Protein AF-X0SGD3-F1 (afdb_monomer)

Nearest PDB structures (foldseek):
  6c72-assembly1_C  TM=3.468E-01  e=4.089E-02  Acinetobacter phage Fri1
  8yk5-assembly1_B  TM=3.050E-01  e=6.529E-01  Streptomyces sanglieri
  8dhe-assembly1_C  TM=4.604E-01  e=3.518E+00  Tannerella forsythia
  2cnz-assembly1_A  TM=2.374E-01  e=2.681E+00  Salmonella enterica subsp. enterica serovar Typhimurium
  2j5u-assembly1_A  TM=1.972E-01  e=1.833E+00  Listeria monocytogenes

Secondary structure (DSSP, 8-state):
--------GGGEEEESEEEEE-TTSS-EEEEE-TT-EEEEEE-STT-GGGS-GGG-SEEEEEEEB-SSS-EEEEEEEEETT--SSS-SEEEEEEE-BT-EEEEEEEGGGGG-S-SBPPPPTT---EEEESS---GGGEEEEEEEEPPP---

Mean predicted aligned error: 4.52 Å

Sequence (151 aa):
MGEKQVFPLSALSFDGCEPMWSSDQESVTLTCGPAGGRAILEGPAGAIGGRVWSSSDYLVLDVLNHQEWSMRLILAFWLESNKGKTPDMTVTIGTLPKVKTRLALPLQALDSQHVFLPRTPGRLKTGIRANKIDLTRISRFGIEILPCFAR

Solvent-accessible surface area (backbone atoms only — not comparable to full-atom values): 8666 Å² total; per-residue (Å²): 133,85,81,87,84,80,67,64,69,86,61,50,46,66,48,58,36,51,79,45,70,43,98,83,60,84,48,72,47,76,52,54,52,61,78,13,26,29,41,34,29,49,39,54,55,17,23,41,56,82,41,66,49,75,82,50,64,62,50,73,48,82,44,68,38,86,47,94,54,72,45,62,44,30,43,32,34,25,41,66,88,58,87,69,90,74,57,61,30,40,37,39,34,51,44,52,42,75,40,80,40,79,47,75,44,56,51,73,58,42,55,46,86,46,55,56,57,85,78,50,95,96,50,58,70,35,36,46,49,64,66,59,59,59,56,60,39,29,15,34,41,31,48,34,42,62,58,48,90,77,124

Foldseek 3Di:
DADDDDAQLVQKDWFQWDWDADPVNPDIDTDGDLQWIKIKFFAAQCQTSNRRPVSDFKDKDWDAAQDQAKFKKKKFWDFPPDPDPHGQKIKIFIDGHGDTAMDIDGPVCLQVPDQWDDDDVRGGTIGIDHHRDDSRGTGMIMTIGHNDPPD

Structure (mmCIF, N/CA/C/O backbone):
data_AF-X0SGD3-F1
#
_entry.id   AF-X0SGD3-F1
#
loop_
_atom_site.group_PDB
_atom_site.id
_atom_site.type_symbol
_atom_site.label_atom_id
_atom_site.label_alt_id
_atom_site.label_comp_id
_atom_site.label_asym_id
_atom_site.label_entity_id
_atom_site.label_seq_id
_atom_site.pdbx_PDB_ins_code
_atom_site.Cartn_x
_atom_site.Cartn_y
_atom_site.Cartn_z
_atom_site.occupancy
_atom_site.B_iso_or_equiv
_atom_site.auth_seq_id
_atom_site.auth_comp_id
_atom_site.auth_asym_id
_atom_site.auth_atom_id
_atom_site.pdbx_PDB_model_num
ATOM 1 N N . MET A 1 1 ? -11.909 -21.925 5.637 1.00 44.84 1 MET A N 1
ATOM 2 C CA . MET A 1 1 ? -11.408 -21.338 4.378 1.00 44.84 1 MET A CA 1
ATOM 3 C C . MET A 1 1 ? -11.961 -19.924 4.339 1.00 44.84 1 MET A C 1
ATOM 5 O O . MET A 1 1 ? -13.173 -19.794 4.273 1.00 44.84 1 MET A O 1
ATOM 9 N N . GLY A 1 2 ? -11.131 -18.905 4.583 1.00 59.88 2 GLY A N 1
ATOM 10 C CA . GLY A 1 2 ? -11.604 -17.519 4.692 1.00 59.88 2 GLY A CA 1
ATOM 11 C C . GLY A 1 2 ? -12.147 -17.004 3.359 1.00 59.88 2 GLY A C 1
ATOM 12 O O . GLY A 1 2 ? -11.645 -17.380 2.299 1.00 59.88 2 GLY A O 1
ATOM 13 N N . GLU A 1 3 ? -13.186 -16.176 3.409 1.00 76.25 3 GLU A N 1
ATOM 14 C CA . GLU A 1 3 ? -13.787 -15.571 2.223 1.00 76.25 3 GLU A CA 1
ATOM 15 C C . GLU A 1 3 ? -12.860 -14.487 1.650 1.00 76.25 3 GLU A C 1
ATOM 17 O O . GLU A 1 3 ? -12.376 -13.609 2.367 1.00 76.25 3 GLU A O 1
ATOM 22 N N . LYS A 1 4 ? -12.579 -14.553 0.342 1.00 85.00 4 LYS A N 1
ATOM 23 C CA . LYS A 1 4 ? -11.736 -13.564 -0.340 1.00 85.00 4 LYS A CA 1
ATOM 24 C C . LYS A 1 4 ? -12.529 -12.272 -0.530 1.00 85.00 4 LYS A C 1
ATOM 26 O O . LYS A 1 4 ? -13.384 -12.191 -1.406 1.00 85.00 4 LYS A O 1
ATOM 31 N N . GLN A 1 5 ? -12.176 -11.238 0.224 1.00 86.62 5 GLN A N 1
ATOM 32 C CA . GLN A 1 5 ? -12.703 -9.892 0.020 1.00 86.62 5 GLN A CA 1
ATOM 33 C C . GLN A 1 5 ? -11.843 -9.148 -1.010 1.00 86.62 5 GLN A C 1
ATOM 35 O O . GLN A 1 5 ? -10.637 -8.990 -0.826 1.00 86.62 5 GLN A O 1
ATOM 40 N N . VAL A 1 6 ? -12.455 -8.708 -2.113 1.00 87.44 6 VAL A N 1
ATOM 41 C CA . VAL A 1 6 ? -11.790 -7.907 -3.154 1.00 87.44 6 VAL A CA 1
ATOM 42 C C . VAL A 1 6 ? -12.303 -6.474 -3.091 1.00 87.44 6 VAL A C 1
ATOM 44 O O . VAL A 1 6 ? -13.516 -6.241 -3.012 1.00 87.44 6 VAL A O 1
ATOM 47 N N . PHE A 1 7 ? -11.369 -5.527 -3.112 1.00 84.94 7 PHE A N 1
ATOM 48 C CA . PHE A 1 7 ? -11.654 -4.102 -3.222 1.00 84.94 7 PHE A CA 1
ATOM 49 C C . PHE A 1 7 ? -11.655 -3.712 -4.701 1.00 84.94 7 PHE A C 1
ATOM 51 O O . PHE A 1 7 ? -10.749 -4.133 -5.426 1.00 84.94 7 PHE A O 1
ATOM 58 N N . PRO A 1 8 ? -12.632 -2.922 -5.166 1.00 83.50 8 PRO A N 1
ATOM 59 C CA . PRO A 1 8 ? -12.592 -2.402 -6.521 1.00 83.50 8 PRO A CA 1
ATOM 60 C C . PRO A 1 8 ? -11.433 -1.411 -6.632 1.00 83.50 8 PRO A C 1
ATOM 62 O O . PRO A 1 8 ? -11.329 -0.482 -5.831 1.00 83.50 8 PRO A O 1
ATOM 65 N N . LEU A 1 9 ? -10.566 -1.585 -7.631 1.00 86.50 9 LEU A N 1
ATOM 66 C CA . LEU A 1 9 ? -9.458 -0.653 -7.842 1.00 86.50 9 LEU A CA 1
ATOM 67 C C . LEU A 1 9 ? -9.965 0.772 -8.106 1.00 86.50 9 LEU A C 1
ATOM 69 O O . LEU A 1 9 ? -9.316 1.725 -7.691 1.00 86.50 9 LEU A O 1
ATOM 73 N N . SER A 1 10 ? -11.152 0.930 -8.700 1.00 86.75 10 SER A N 1
ATOM 74 C CA . SER A 1 10 ? -11.796 2.231 -8.927 1.00 86.75 10 SER A CA 1
ATOM 75 C C . SER A 1 10 ? -12.083 3.037 -7.652 1.00 86.75 10 SER A C 1
ATOM 77 O O . SER A 1 10 ? -12.330 4.235 -7.746 1.00 86.75 10 SER A O 1
ATOM 79 N N . ALA A 1 11 ? -12.035 2.419 -6.466 1.00 90.19 11 ALA A N 1
ATOM 80 C CA . ALA A 1 11 ? -12.144 3.124 -5.188 1.00 90.19 11 ALA A CA 1
ATOM 81 C C . ALA A 1 11 ? -10.828 3.788 -4.738 1.00 90.19 11 ALA A C 1
ATOM 83 O O . ALA A 1 11 ? -10.811 4.465 -3.709 1.00 90.19 11 ALA A O 1
ATOM 84 N N . LEU A 1 12 ? -9.729 3.589 -5.471 1.00 93.81 12 LEU A N 1
ATOM 85 C CA . LEU A 1 12 ? -8.458 4.245 -5.194 1.00 93.81 12 LEU A CA 1
ATOM 86 C C . LEU A 1 12 ? -8.499 5.713 -5.624 1.00 93.81 12 LEU A C 1
ATOM 88 O O . LEU A 1 12 ? -8.831 6.039 -6.763 1.00 93.81 12 LEU A O 1
ATOM 92 N N . SER A 1 13 ? -8.082 6.591 -4.720 1.00 95.25 13 SER A N 1
ATOM 93 C CA . SER A 1 13 ? -7.656 7.950 -5.044 1.00 95.25 13 SER A CA 1
ATOM 94 C C . SER A 1 13 ? -6.134 7.997 -5.192 1.00 95.25 13 SER A C 1
ATOM 96 O O . SER A 1 13 ? -5.423 7.130 -4.681 1.00 95.25 13 SER A O 1
ATOM 98 N N . PHE A 1 14 ? -5.610 8.993 -5.908 1.00 95.75 14 PHE A N 1
ATOM 99 C CA . PHE A 1 14 ? -4.178 9.103 -6.198 1.00 95.75 14 PHE A CA 1
ATOM 100 C C . PHE A 1 14 ? -3.647 10.482 -5.795 1.00 95.75 14 PHE A C 1
ATOM 102 O O . PHE A 1 14 ? -4.300 11.497 -6.023 1.00 95.75 14 PHE A O 1
ATOM 109 N N . ASP A 1 15 ? -2.458 10.514 -5.193 1.00 94.81 15 ASP A N 1
ATOM 110 C CA . ASP A 1 15 ? -1.755 11.728 -4.756 1.00 94.81 15 ASP A CA 1
ATOM 111 C C . ASP A 1 15 ? -0.294 11.628 -5.215 1.00 94.81 15 ASP A C 1
ATOM 113 O O . ASP A 1 15 ? 0.431 10.731 -4.785 1.00 94.81 15 ASP A O 1
ATOM 117 N N . GLY A 1 16 ? 0.135 12.500 -6.131 1.00 92.62 16 GLY A N 1
ATOM 118 C CA . GLY A 1 16 ? 1.504 12.501 -6.676 1.00 92.62 16 GLY A CA 1
ATOM 119 C C . GLY A 1 16 ? 1.830 11.389 -7.689 1.00 92.62 16 GLY A C 1
ATOM 120 O O . GLY A 1 16 ? 2.984 11.266 -8.101 1.00 92.62 16 GLY A O 1
ATOM 121 N N . CYS A 1 17 ? 0.841 10.595 -8.111 1.00 93.81 17 CYS A N 1
ATOM 122 C CA . CYS A 1 17 ? 0.983 9.602 -9.180 1.00 93.81 17 CYS A CA 1
ATOM 123 C C . CYS A 1 17 ? -0.140 9.739 -10.211 1.00 93.81 17 CYS A C 1
ATOM 125 O O . CYS A 1 17 ? -1.288 10.003 -9.856 1.00 93.81 17 CYS A O 1
ATOM 127 N N . GLU A 1 18 ? 0.190 9.483 -11.470 1.00 94.69 18 GLU A N 1
ATOM 128 C CA . GLU A 1 18 ? -0.758 9.380 -12.572 1.00 94.69 18 GLU A CA 1
ATOM 129 C C . GLU A 1 18 ? -1.159 7.906 -12.763 1.00 94.69 18 GLU A C 1
ATOM 131 O O . GLU A 1 18 ? -0.283 7.059 -12.989 1.00 94.69 18 GLU A O 1
ATOM 136 N N . PRO A 1 19 ? -2.456 7.563 -12.637 1.00 95.50 19 PRO A N 1
ATOM 137 C CA . PRO A 1 19 ? -2.935 6.205 -12.854 1.00 95.50 19 PRO A CA 1
ATOM 138 C C . PRO A 1 19 ? -3.166 5.933 -14.346 1.00 95.50 19 PRO A C 1
ATOM 140 O O . PRO A 1 19 ? -3.886 6.664 -15.024 1.00 95.50 19 PRO A O 1
ATOM 143 N N . MET A 1 20 ? -2.625 4.825 -14.843 1.00 95.44 20 MET A N 1
ATOM 144 C CA . MET A 1 20 ? -2.937 4.283 -16.163 1.00 95.44 20 MET A CA 1
ATOM 145 C C . MET A 1 20 ? -3.658 2.948 -15.996 1.00 95.44 20 MET A C 1
ATOM 147 O O . MET A 1 20 ? -3.086 1.965 -15.522 1.00 95.44 20 MET A O 1
ATOM 151 N N . TRP A 1 21 ? -4.935 2.931 -16.360 1.00 94.75 21 TRP A N 1
ATOM 152 C CA . TRP A 1 21 ? -5.794 1.761 -16.238 1.00 94.75 21 TRP A CA 1
ATOM 153 C C . TRP A 1 21 ? -5.579 0.797 -17.398 1.00 94.75 21 TRP A C 1
ATOM 155 O O . TRP A 1 21 ? -5.454 1.205 -18.553 1.00 94.75 21 TRP A O 1
ATOM 165 N N . SER A 1 22 ? -5.575 -0.493 -17.085 1.00 93.50 22 SER A N 1
ATOM 166 C CA . SER A 1 22 ? -5.732 -1.544 -18.092 1.00 93.50 22 SER A CA 1
ATOM 167 C C . SER A 1 22 ? -7.121 -1.487 -18.738 1.00 93.50 22 SER A C 1
ATOM 169 O O . SER A 1 22 ? -8.079 -0.989 -18.145 1.00 93.50 22 SER A O 1
ATOM 171 N N . SER A 1 23 ? -7.239 -2.001 -19.965 1.00 90.88 23 SER A N 1
ATOM 172 C CA . SER A 1 23 ? -8.498 -2.002 -20.726 1.00 90.88 23 SER A CA 1
ATOM 173 C C . SER A 1 23 ? -9.632 -2.762 -20.035 1.00 90.88 23 SER A C 1
ATOM 175 O O . SER A 1 23 ? -10.794 -2.410 -20.210 1.00 90.88 23 SER A O 1
ATOM 177 N N . ASP A 1 24 ? -9.292 -3.790 -19.259 1.00 90.50 24 ASP A N 1
ATOM 178 C CA . ASP A 1 24 ? -10.220 -4.597 -18.460 1.00 90.50 24 ASP A CA 1
ATOM 179 C C . ASP A 1 24 ? -10.469 -4.016 -17.054 1.00 90.50 24 ASP A C 1
ATOM 181 O O . ASP A 1 24 ? -11.321 -4.516 -16.325 1.00 90.50 24 ASP A O 1
ATOM 185 N N . GLN A 1 25 ? -9.764 -2.938 -16.686 1.00 86.69 25 GLN A N 1
ATOM 186 C CA . GLN A 1 25 ? -9.787 -2.298 -15.367 1.00 86.69 25 GLN A CA 1
ATOM 187 C C . GLN A 1 25 ? -9.408 -3.229 -14.200 1.00 86.69 25 GLN A C 1
ATOM 189 O O . GLN A 1 25 ? -9.655 -2.897 -13.038 1.00 86.69 25 GLN A O 1
ATOM 194 N N . GLU A 1 26 ? -8.755 -4.364 -14.469 1.00 88.81 26 GLU A N 1
ATOM 195 C CA . GLU A 1 26 ? -8.318 -5.303 -13.428 1.00 88.81 26 GLU A CA 1
ATOM 196 C C . GLU A 1 26 ? -6.955 -4.932 -12.830 1.00 88.81 26 GLU A C 1
ATOM 198 O O . GLU A 1 26 ? -6.544 -5.454 -11.792 1.00 88.81 26 GLU A O 1
ATOM 203 N N . SER A 1 27 ? -6.245 -4.000 -13.467 1.00 92.88 27 SER A N 1
ATOM 204 C CA . SER A 1 27 ? -4.964 -3.478 -12.998 1.00 92.88 27 SER A CA 1
ATOM 205 C C . SER A 1 27 ? -4.804 -1.982 -13.265 1.00 92.88 27 SER A C 1
ATOM 207 O O . SER A 1 27 ? -5.369 -1.425 -14.213 1.00 92.88 27 SER A O 1
ATOM 209 N N . VAL A 1 28 ? -3.990 -1.339 -12.429 1.00 95.25 28 VAL A N 1
ATOM 210 C CA . VAL A 1 28 ? -3.591 0.061 -12.571 1.00 95.25 28 VAL A CA 1
ATOM 211 C C . VAL A 1 28 ? -2.073 0.170 -12.476 1.00 95.25 28 VAL A C 1
ATOM 213 O O . VAL A 1 28 ? -1.452 -0.361 -11.553 1.00 95.25 28 VAL A O 1
ATOM 216 N N . THR A 1 29 ? -1.467 0.857 -13.439 1.00 94.94 29 THR A N 1
ATOM 217 C CA . THR A 1 29 ? -0.053 1.233 -13.407 1.00 94.94 29 THR A CA 1
ATOM 218 C C . THR A 1 29 ? 0.066 2.638 -12.835 1.00 94.94 29 THR A C 1
ATOM 220 O O . THR A 1 29 ? -0.630 3.547 -13.281 1.00 94.94 29 THR A O 1
ATOM 223 N N . LEU A 1 30 ? 0.946 2.821 -11.850 1.00 93.81 30 LEU A N 1
ATOM 224 C CA . LEU A 1 30 ? 1.211 4.126 -11.244 1.00 93.81 30 LEU A CA 1
ATOM 225 C C . LEU A 1 30 ? 2.513 4.697 -11.794 1.00 93.81 30 LEU A C 1
ATOM 227 O O . LEU A 1 30 ? 3.581 4.118 -11.582 1.00 93.81 30 LEU A O 1
ATOM 231 N N . THR A 1 31 ? 2.422 5.852 -12.446 1.00 93.31 31 THR A N 1
ATOM 232 C CA . THR A 1 31 ? 3.587 6.649 -12.834 1.00 93.31 31 THR A CA 1
ATOM 233 C C . THR A 1 31 ? 3.714 7.804 -11.853 1.00 93.31 31 THR A C 1
ATOM 235 O O . THR A 1 31 ? 2.866 8.689 -11.818 1.00 93.31 31 THR A O 1
ATOM 238 N N . CYS A 1 32 ? 4.748 7.786 -11.016 1.00 91.62 32 CYS A N 1
ATOM 239 C CA . CYS A 1 32 ? 4.956 8.802 -9.984 1.00 91.62 32 CYS A CA 1
ATOM 240 C C . CYS A 1 32 ? 6.196 9.638 -10.312 1.00 91.62 32 CYS A C 1
ATOM 242 O O . CYS A 1 32 ? 7.187 9.114 -10.825 1.00 91.62 32 CYS A O 1
ATOM 244 N N . GLY A 1 33 ? 6.148 10.933 -9.999 1.00 88.31 33 GLY A N 1
ATOM 245 C CA . GLY A 1 33 ? 7.291 11.829 -10.176 1.00 88.31 33 GLY A CA 1
ATOM 246 C C . GLY A 1 33 ? 8.416 11.586 -9.152 1.00 88.31 33 GLY A C 1
ATOM 247 O O . GLY A 1 33 ? 8.291 10.740 -8.264 1.00 88.31 33 GLY A O 1
ATOM 248 N N . PRO A 1 34 ? 9.510 12.372 -9.202 1.00 88.56 34 PRO A N 1
ATOM 249 C CA . PRO A 1 34 ? 10.651 12.230 -8.285 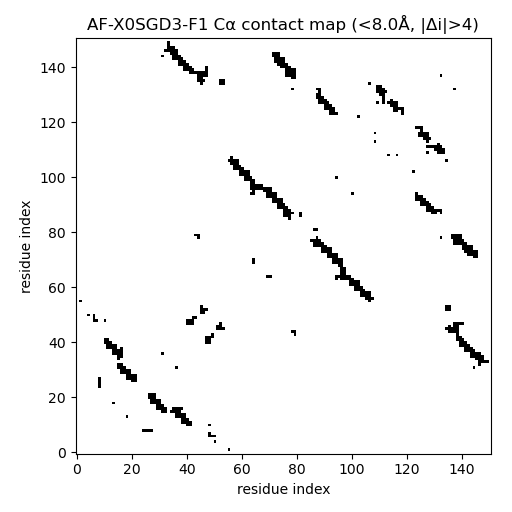1.00 88.56 34 PRO A CA 1
ATOM 250 C C . PRO A 1 34 ? 10.298 12.401 -6.801 1.00 88.56 34 PRO A C 1
ATOM 252 O O . PRO A 1 34 ? 10.953 11.826 -5.934 1.00 88.56 34 PRO A O 1
ATOM 255 N N . ALA A 1 35 ? 9.240 13.162 -6.503 1.00 90.44 35 ALA A N 1
ATOM 256 C CA . ALA A 1 35 ? 8.710 13.334 -5.151 1.00 90.44 35 ALA A CA 1
ATOM 257 C C . ALA A 1 35 ? 8.016 12.072 -4.599 1.00 90.44 35 ALA A C 1
ATOM 259 O O . ALA A 1 35 ? 7.628 12.052 -3.433 1.00 90.44 35 ALA A O 1
ATOM 260 N N . GLY A 1 36 ? 7.873 11.023 -5.413 1.00 91.88 36 GLY A N 1
ATOM 261 C CA . GLY A 1 36 ? 7.054 9.867 -5.088 1.00 91.88 36 GLY A CA 1
ATOM 262 C C . GLY A 1 36 ? 5.566 10.196 -5.174 1.00 91.88 36 GLY A C 1
ATOM 263 O O . GLY A 1 36 ? 5.159 11.217 -5.726 1.00 91.88 36 GLY A O 1
ATOM 264 N N . GLY A 1 37 ? 4.753 9.310 -4.619 1.00 94.19 37 GLY A N 1
ATOM 265 C CA . GLY A 1 37 ? 3.307 9.467 -4.581 1.00 94.19 37 GLY A CA 1
ATOM 266 C C . GLY A 1 37 ? 2.635 8.204 -4.067 1.00 94.19 37 GLY A C 1
ATOM 267 O O . GLY A 1 37 ? 3.300 7.289 -3.576 1.00 94.19 37 GLY A O 1
ATOM 268 N N . ARG A 1 38 ? 1.309 8.153 -4.139 1.00 95.56 38 ARG A N 1
ATOM 269 C CA . ARG A 1 38 ? 0.530 7.069 -3.544 1.00 95.56 38 ARG A CA 1
ATOM 270 C C . ARG A 1 38 ? -0.832 6.870 -4.179 1.00 95.56 38 ARG A C 1
ATOM 272 O O . ARG A 1 38 ? -1.442 7.814 -4.675 1.00 95.56 38 ARG A O 1
ATOM 279 N N . ALA A 1 39 ? -1.313 5.639 -4.071 1.00 96.12 39 ALA A N 1
ATOM 280 C CA . ALA A 1 39 ? -2.718 5.287 -4.220 1.00 96.12 39 ALA A CA 1
ATOM 281 C C . ALA A 1 39 ? -3.321 5.061 -2.828 1.00 96.12 39 ALA A C 1
ATOM 283 O O . ALA A 1 39 ? -2.701 4.388 -2.004 1.00 96.12 39 ALA A O 1
ATOM 284 N N . ILE A 1 40 ? -4.497 5.618 -2.551 1.00 96.56 40 ILE A N 1
ATOM 285 C CA . ILE A 1 40 ? -5.147 5.590 -1.238 1.00 96.56 40 ILE A CA 1
ATOM 286 C C . ILE A 1 40 ? -6.546 5.000 -1.379 1.00 96.56 40 ILE A C 1
ATOM 288 O O . ILE A 1 40 ? -7.326 5.400 -2.235 1.00 96.56 40 ILE A O 1
ATOM 292 N N . LEU A 1 41 ? -6.864 4.064 -0.495 1.00 95.25 41 LEU A N 1
ATOM 293 C CA . LEU A 1 41 ? -8.196 3.536 -0.277 1.00 95.25 41 LEU A CA 1
ATOM 294 C C . LEU A 1 41 ? -8.715 4.073 1.056 1.00 95.25 41 LEU A C 1
ATOM 296 O O . LEU A 1 41 ? -8.064 3.914 2.092 1.00 95.25 41 LEU A O 1
ATOM 300 N N . GLU A 1 42 ? -9.890 4.688 1.035 1.00 94.69 42 GLU A N 1
ATOM 301 C CA . GLU A 1 42 ? -10.529 5.258 2.222 1.00 94.69 42 GLU A CA 1
ATOM 302 C C . GLU A 1 42 ? -11.817 4.501 2.574 1.00 94.69 42 GLU A C 1
ATOM 304 O O . GLU A 1 42 ? -12.386 3.766 1.763 1.00 94.69 42 GLU A O 1
ATOM 309 N N . GLY A 1 43 ? -12.277 4.654 3.810 1.00 93.50 43 GLY A N 1
ATOM 310 C CA . GLY A 1 43 ? -13.567 4.149 4.261 1.00 93.50 43 GLY A CA 1
ATOM 311 C C . GLY A 1 43 ? -13.821 4.453 5.737 1.00 93.50 43 GLY A C 1
ATOM 312 O O . GLY A 1 43 ? -12.985 5.071 6.405 1.00 93.50 43 GLY A O 1
ATOM 313 N N . PRO A 1 44 ? -14.977 4.030 6.273 1.00 94.50 44 PRO A N 1
ATOM 314 C CA . PRO A 1 44 ? -15.218 4.064 7.709 1.00 94.50 44 PRO A CA 1
ATOM 315 C C . PRO A 1 44 ? -14.158 3.253 8.465 1.00 94.50 44 PRO A C 1
ATOM 317 O O . PRO A 1 44 ? -13.563 2.323 7.915 1.00 94.50 44 PRO A O 1
ATOM 320 N N . ALA A 1 45 ? -13.939 3.589 9.736 1.00 95.25 45 ALA A N 1
ATOM 321 C CA . ALA A 1 45 ? -12.998 2.872 10.593 1.00 95.25 45 ALA A CA 1
ATOM 322 C C . ALA A 1 45 ? -13.310 1.361 10.611 1.00 95.25 45 ALA A C 1
ATOM 324 O O . ALA A 1 45 ? -14.456 0.958 10.818 1.00 95.25 45 ALA A O 1
ATOM 325 N N . GLY A 1 46 ? -12.306 0.533 10.313 1.00 92.00 46 GLY A N 1
ATOM 326 C CA . GLY A 1 46 ? -12.434 -0.923 10.211 1.00 92.00 46 GLY A CA 1
ATOM 327 C C . GLY A 1 46 ? -13.090 -1.435 8.925 1.00 92.00 46 GLY A C 1
ATOM 328 O O . GLY A 1 46 ? -13.125 -2.650 8.716 1.00 92.00 46 GLY A O 1
ATOM 329 N N . ALA A 1 47 ? -13.566 -0.538 8.054 1.00 92.12 47 ALA A N 1
ATOM 330 C CA . ALA A 1 47 ? -14.327 -0.843 6.845 1.00 92.12 47 ALA A CA 1
ATOM 331 C C . ALA A 1 47 ? -13.764 -0.150 5.580 1.00 92.12 47 ALA A C 1
ATOM 333 O O . ALA A 1 47 ? -14.489 0.490 4.814 1.00 92.12 47 ALA A O 1
ATOM 334 N N . ILE A 1 48 ? -12.452 -0.243 5.359 1.00 90.62 48 ILE A N 1
ATOM 335 C CA . ILE A 1 48 ? -11.748 0.462 4.274 1.00 90.62 48 ILE A CA 1
ATOM 336 C C . ILE A 1 48 ? -12.196 -0.078 2.909 1.00 90.62 48 ILE A C 1
ATOM 338 O O . ILE A 1 48 ? -12.308 -1.291 2.734 1.00 90.62 48 ILE A O 1
ATOM 342 N N . GLY A 1 49 ? -12.474 0.795 1.934 1.00 86.56 49 GLY A N 1
ATOM 343 C CA . GLY A 1 49 ? -12.939 0.382 0.603 1.00 86.56 49 GLY A CA 1
ATOM 344 C C . GLY A 1 49 ? -14.237 -0.434 0.614 1.00 86.56 49 GLY A C 1
ATOM 345 O O . GLY A 1 49 ? -14.454 -1.256 -0.276 1.00 86.56 49 GLY A O 1
ATOM 346 N N . GLY A 1 50 ? -15.071 -0.264 1.647 1.00 86.81 50 GLY A N 1
ATOM 347 C CA . GLY A 1 50 ? -16.349 -0.965 1.788 1.00 86.81 50 GLY A CA 1
ATOM 348 C C . GLY A 1 50 ? -16.231 -2.443 2.182 1.00 86.81 50 GLY A C 1
ATOM 349 O O . GLY A 1 50 ? -17.137 -3.225 1.879 1.00 86.81 50 GLY A O 1
ATOM 350 N N . ARG A 1 51 ? -15.125 -2.854 2.818 1.00 89.69 51 ARG A N 1
ATOM 351 C CA . ARG A 1 51 ? -14.915 -4.224 3.327 1.00 89.69 51 ARG A CA 1
ATOM 352 C C . ARG A 1 51 ? -14.441 -4.198 4.767 1.00 89.69 51 ARG A C 1
ATOM 354 O O . ARG A 1 51 ? -13.640 -3.341 5.117 1.00 89.69 51 ARG A O 1
ATOM 361 N N . VAL A 1 52 ? -14.884 -5.155 5.578 1.00 90.31 52 VAL A N 1
ATOM 362 C CA . VAL A 1 52 ? -14.551 -5.220 7.008 1.00 90.31 52 VAL A CA 1
ATOM 363 C C . VAL A 1 52 ? -13.247 -5.986 7.214 1.00 90.31 52 VAL A C 1
ATOM 365 O O . VAL A 1 52 ? -13.186 -7.200 7.016 1.00 90.31 52 VAL A O 1
ATOM 368 N N . TRP A 1 53 ? -12.202 -5.283 7.652 1.00 88.31 53 TRP A N 1
ATOM 369 C CA . TRP A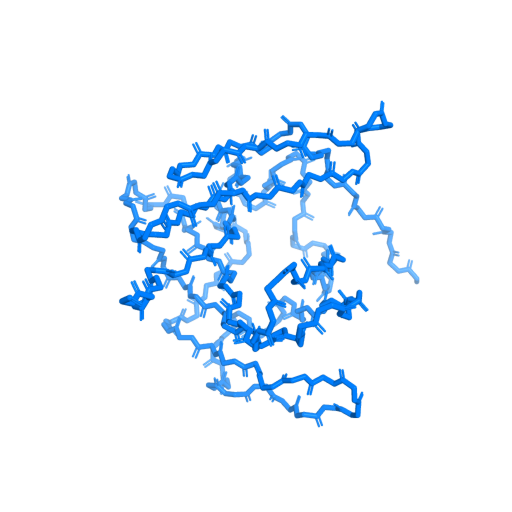 1 53 ? -10.848 -5.842 7.765 1.00 88.31 53 TRP A CA 1
ATOM 370 C C . TRP A 1 53 ? -10.650 -6.724 8.997 1.00 88.31 53 TRP A C 1
ATOM 372 O O . TRP A 1 53 ? -9.836 -7.640 8.954 1.00 88.31 53 TRP A O 1
ATOM 382 N N . SER A 1 54 ? -11.404 -6.498 10.078 1.00 83.44 54 SER A N 1
ATOM 383 C CA . SER A 1 54 ? -11.279 -7.260 11.334 1.00 83.44 54 SER A CA 1
ATOM 384 C C . SER A 1 54 ? -11.594 -8.754 11.198 1.00 83.44 54 SER A C 1
ATOM 386 O O . SER A 1 54 ? -11.261 -9.531 12.085 1.00 83.44 54 SER A O 1
ATOM 388 N N . SER A 1 55 ? -12.219 -9.156 10.089 1.00 85.44 55 SER A N 1
ATOM 389 C CA . SER A 1 55 ? -12.528 -10.550 9.753 1.00 85.44 55 SER A CA 1
ATOM 390 C C . SER A 1 55 ? -11.471 -11.225 8.868 1.00 85.44 55 SER A C 1
ATOM 392 O O . SER A 1 55 ? -11.631 -12.388 8.507 1.00 85.44 55 SER A O 1
ATOM 394 N N . SER A 1 56 ? -10.421 -10.500 8.471 1.00 90.69 56 SER A N 1
ATOM 395 C CA . SER A 1 56 ? -9.416 -10.968 7.514 1.00 90.69 56 SER A CA 1
ATOM 396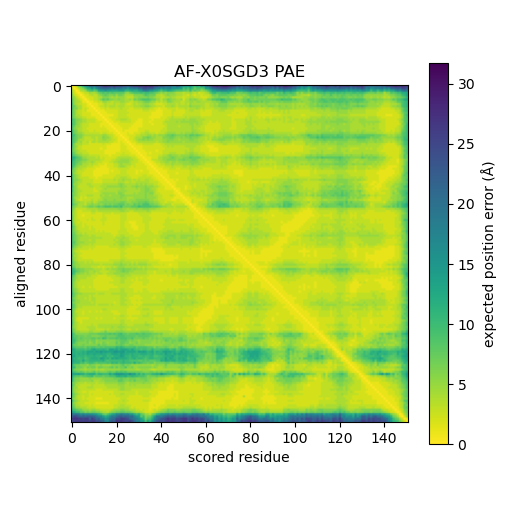 C C . SER A 1 56 ? -8.086 -11.282 8.192 1.00 90.69 56 SER A C 1
ATOM 398 O O . SER A 1 56 ? -7.619 -10.541 9.052 1.00 90.69 56 SER A O 1
ATOM 400 N N . ASP A 1 57 ? -7.425 -12.342 7.731 1.00 92.50 57 ASP A N 1
ATOM 401 C CA . ASP A 1 57 ? -6.105 -12.735 8.241 1.00 92.50 57 ASP A CA 1
ATOM 402 C C . ASP A 1 57 ? -4.955 -12.043 7.491 1.00 92.50 57 ASP A C 1
ATOM 404 O O . ASP A 1 57 ? -3.896 -11.760 8.058 1.00 92.50 57 ASP A O 1
ATOM 408 N N . TYR A 1 58 ? -5.152 -11.767 6.198 1.00 93.00 58 TYR A N 1
ATOM 409 C CA . TYR A 1 58 ? -4.116 -11.263 5.299 1.00 93.00 58 TYR A CA 1
ATOM 410 C C . TYR A 1 58 ? -4.632 -10.149 4.395 1.00 93.00 58 TYR A C 1
ATOM 412 O O . TYR A 1 58 ? -5.723 -10.235 3.837 1.00 93.00 58 TYR A O 1
ATOM 420 N N . LEU A 1 59 ? -3.773 -9.160 4.163 1.00 93.31 59 LEU A N 1
ATOM 421 C CA . LEU A 1 59 ? -3.873 -8.237 3.041 1.00 93.31 59 LEU A CA 1
ATOM 422 C C . LEU A 1 59 ? -2.977 -8.739 1.907 1.00 93.31 59 LEU A C 1
ATOM 424 O O . LEU A 1 59 ? -1.785 -8.982 2.117 1.00 93.31 59 LEU A O 1
ATOM 428 N N . VAL A 1 60 ? -3.543 -8.890 0.711 1.00 93.44 60 VAL A N 1
ATOM 429 C CA . VAL A 1 60 ? -2.843 -9.441 -0.454 1.00 93.44 60 VAL A CA 1
ATOM 430 C C . VAL A 1 60 ? -2.861 -8.441 -1.602 1.00 93.44 60 VAL A C 1
ATOM 432 O O . VAL A 1 60 ? -3.914 -7.900 -1.927 1.00 93.44 60 VAL A O 1
ATOM 435 N N . LEU A 1 61 ? -1.702 -8.222 -2.224 1.00 93.06 61 LEU A N 1
ATOM 436 C CA . LEU A 1 61 ? -1.546 -7.376 -3.406 1.00 93.06 61 LEU A CA 1
ATOM 437 C C . LEU A 1 61 ? -0.739 -8.113 -4.472 1.00 93.06 61 LEU A C 1
ATOM 439 O O . LEU A 1 61 ? 0.316 -8.664 -4.165 1.00 93.06 61 LEU A O 1
ATOM 443 N N . ASP A 1 62 ? -1.191 -8.069 -5.720 1.00 94.06 62 ASP A N 1
ATOM 444 C CA . ASP A 1 62 ? -0.383 -8.481 -6.866 1.00 94.06 62 ASP A CA 1
ATOM 445 C C . ASP A 1 62 ? 0.278 -7.241 -7.465 1.00 94.06 62 ASP A C 1
ATOM 447 O O . ASP A 1 62 ? -0.401 -6.294 -7.858 1.00 94.06 62 ASP A O 1
ATOM 451 N N . VAL A 1 63 ? 1.611 -7.222 -7.491 1.00 94.25 63 VAL A N 1
ATOM 452 C CA . VAL A 1 63 ? 2.389 -6.055 -7.918 1.00 94.25 63 VAL A CA 1
ATOM 453 C C . VAL A 1 63 ? 3.397 -6.424 -8.995 1.00 94.25 63 VAL A C 1
ATOM 455 O O . VAL A 1 63 ? 3.972 -7.515 -8.997 1.00 94.25 63 VAL A O 1
ATOM 458 N N . LEU A 1 64 ? 3.646 -5.480 -9.898 1.00 94.69 64 LEU A N 1
ATOM 459 C CA . LEU A 1 64 ? 4.713 -5.550 -10.886 1.00 94.69 64 LEU A CA 1
ATOM 460 C C . LEU A 1 64 ? 5.538 -4.269 -10.803 1.00 94.69 64 LEU A C 1
ATOM 462 O O . LEU A 1 64 ? 5.032 -3.174 -11.035 1.00 94.69 64 LEU A O 1
ATOM 466 N N . ASN A 1 65 ? 6.820 -4.411 -10.479 1.00 93.19 65 ASN A N 1
ATOM 467 C CA . ASN A 1 65 ? 7.759 -3.303 -10.558 1.00 93.19 65 ASN A CA 1
ATOM 468 C C . ASN A 1 65 ? 8.245 -3.157 -12.008 1.00 93.19 65 ASN A C 1
ATOM 470 O O . ASN A 1 65 ? 8.954 -4.022 -12.524 1.00 93.19 65 ASN A O 1
ATOM 474 N N . HIS A 1 66 ? 7.867 -2.055 -12.655 1.00 93.31 66 HIS A N 1
ATOM 475 C CA . HIS A 1 66 ? 8.246 -1.748 -14.034 1.00 93.31 66 HIS A CA 1
ATOM 476 C C . HIS A 1 66 ? 9.647 -1.132 -14.177 1.00 93.31 66 HIS A C 1
ATOM 478 O O . HIS A 1 66 ? 10.074 -0.907 -15.306 1.00 93.31 66 HIS A O 1
ATOM 484 N N . GLN A 1 67 ? 10.374 -0.877 -13.089 1.00 90.75 67 GLN A N 1
ATOM 485 C CA . GLN A 1 67 ? 11.744 -0.357 -13.135 1.00 90.75 67 GLN A CA 1
ATOM 486 C C . GLN A 1 67 ? 12.772 -1.462 -13.408 1.00 90.75 67 GLN A C 1
ATOM 488 O O . GLN A 1 67 ? 12.476 -2.650 -13.274 1.00 90.75 67 GLN A O 1
ATOM 493 N N . GLU A 1 68 ? 13.998 -1.062 -13.756 1.00 92.62 68 GLU A N 1
ATOM 494 C CA . GLU A 1 68 ? 15.152 -1.967 -13.921 1.00 92.62 68 GLU A CA 1
ATOM 495 C C . GLU A 1 68 ? 15.874 -2.274 -12.595 1.00 92.62 68 GLU A C 1
ATOM 497 O O . GLU A 1 68 ? 16.761 -3.121 -12.534 1.00 92.62 68 GLU A O 1
ATOM 502 N N . TRP A 1 69 ? 15.492 -1.608 -11.503 1.00 90.31 69 TRP A N 1
ATOM 503 C CA . TRP A 1 69 ? 16.063 -1.808 -10.170 1.00 90.31 69 TRP A CA 1
ATOM 504 C C . TRP A 1 69 ? 15.011 -2.259 -9.159 1.00 90.31 69 TRP A C 1
ATOM 506 O O . TRP A 1 69 ? 13.807 -2.073 -9.336 1.00 90.31 69 TRP A O 1
ATOM 516 N N . SER A 1 70 ? 15.477 -2.846 -8.055 1.00 90.12 70 SER A N 1
ATOM 517 C CA . SER A 1 70 ? 14.600 -3.237 -6.948 1.00 90.12 70 SER A CA 1
ATOM 518 C C . SER A 1 70 ? 14.008 -2.009 -6.262 1.00 90.12 70 SER A C 1
ATOM 520 O O . SER A 1 70 ? 14.723 -1.060 -5.940 1.00 90.12 70 SER A O 1
ATOM 522 N N . MET A 1 71 ? 12.709 -2.050 -5.979 1.00 89.69 71 MET A N 1
ATOM 523 C CA . MET A 1 71 ? 11.993 -0.963 -5.315 1.00 89.69 71 MET A CA 1
ATOM 524 C C . MET A 1 71 ? 11.444 -1.403 -3.966 1.00 89.69 71 MET A C 1
ATOM 526 O O . MET A 1 71 ? 11.154 -2.577 -3.737 1.00 89.69 71 MET A O 1
ATOM 530 N N . ARG A 1 72 ? 11.265 -0.436 -3.067 1.00 90.94 72 ARG A N 1
ATOM 531 C CA . ARG A 1 72 ? 10.512 -0.626 -1.827 1.00 90.94 72 ARG A CA 1
ATOM 532 C C . ARG A 1 72 ? 9.110 -0.073 -2.026 1.00 90.94 72 ARG A C 1
ATOM 534 O O . ARG A 1 72 ? 8.968 1.108 -2.321 1.00 90.94 72 ARG A O 1
ATOM 541 N N . LEU A 1 73 ? 8.114 -0.925 -1.829 1.00 93.00 73 LEU A N 1
ATOM 542 C CA . LEU A 1 73 ? 6.719 -0.536 -1.716 1.00 93.00 73 LEU A CA 1
ATOM 543 C C . LEU A 1 73 ? 6.411 -0.249 -0.248 1.00 93.00 73 LEU A C 1
ATOM 545 O O . LEU A 1 73 ? 6.809 -1.030 0.625 1.00 93.00 73 LEU A O 1
ATOM 549 N N . ILE A 1 74 ? 5.708 0.843 0.030 1.00 95.69 74 ILE A N 1
ATOM 550 C CA . ILE A 1 74 ? 5.208 1.136 1.371 1.00 95.69 74 ILE A CA 1
ATOM 551 C C . ILE A 1 74 ? 3.713 0.876 1.408 1.00 95.69 74 ILE A C 1
ATOM 553 O O . ILE A 1 74 ? 2.954 1.415 0.614 1.00 95.69 74 ILE A O 1
ATOM 557 N N . LEU A 1 75 ? 3.300 0.064 2.369 1.00 96.69 75 LEU A N 1
ATOM 558 C CA . LEU A 1 75 ? 1.920 -0.078 2.790 1.00 96.69 75 LEU A CA 1
ATOM 559 C C . LEU A 1 75 ? 1.719 0.851 3.986 1.00 96.69 75 LEU A C 1
ATOM 561 O O . LEU A 1 75 ? 2.363 0.677 5.021 1.00 96.69 75 LEU A O 1
ATOM 565 N N . ALA A 1 76 ? 0.887 1.865 3.825 1.00 97.19 76 ALA A N 1
ATOM 566 C CA . ALA A 1 76 ? 0.679 2.927 4.793 1.00 97.19 76 ALA A CA 1
ATOM 567 C C . ALA A 1 76 ? -0.723 2.824 5.404 1.00 97.19 76 ALA A C 1
ATOM 569 O O . ALA A 1 76 ? -1.695 2.552 4.700 1.00 97.19 76 ALA A O 1
ATOM 570 N N . PHE A 1 77 ? -0.826 3.024 6.715 1.00 97.31 77 PHE A N 1
ATOM 571 C CA . PHE A 1 77 ? -2.070 2.875 7.469 1.00 97.31 77 PHE A CA 1
ATOM 572 C C . PHE A 1 77 ? -2.339 4.135 8.286 1.00 97.31 77 PHE A C 1
ATOM 574 O O . PHE A 1 77 ? -1.451 4.614 8.997 1.00 97.31 77 PHE A O 1
ATOM 581 N N . TRP A 1 78 ? -3.570 4.643 8.212 1.00 97.31 78 TRP A N 1
ATOM 582 C CA . TRP A 1 78 ? -4.031 5.774 9.015 1.00 97.31 78 TRP A CA 1
ATOM 583 C C . TRP A 1 78 ? -5.210 5.373 9.885 1.00 97.31 78 TRP A C 1
ATOM 585 O O . TRP A 1 78 ? -6.187 4.779 9.415 1.00 97.31 78 TRP A O 1
ATOM 595 N N . LEU A 1 79 ? -5.141 5.786 11.141 1.00 96.62 79 LEU A N 1
ATOM 596 C CA . LEU A 1 79 ? -6.246 5.723 12.078 1.00 96.62 79 LEU A CA 1
ATOM 597 C C . LEU A 1 79 ? -7.283 6.802 11.744 1.00 96.62 79 LEU A C 1
ATOM 599 O O . LEU A 1 79 ? -6.972 7.860 11.202 1.00 96.62 79 LEU A O 1
ATOM 603 N N . GLU A 1 80 ? -8.536 6.544 12.081 1.00 95.94 80 GLU A N 1
ATOM 604 C CA . GLU A 1 80 ? -9.676 7.458 11.998 1.00 95.94 80 GLU A CA 1
ATOM 605 C C . GLU A 1 80 ? -9.431 8.823 12.661 1.00 95.94 80 GLU A C 1
ATOM 607 O O . GLU A 1 80 ? -9.930 9.852 12.181 1.00 95.94 80 GLU A O 1
ATOM 612 N N . SER A 1 81 ? -8.623 8.849 13.726 1.00 95.75 81 SER A N 1
ATOM 613 C CA . SER A 1 81 ? -8.210 10.072 14.422 1.00 95.75 81 SER A CA 1
ATOM 614 C C . SER A 1 81 ? -7.190 10.908 13.642 1.00 95.75 81 SER A C 1
ATOM 616 O O . SER A 1 81 ? -7.055 12.103 13.899 1.00 95.75 81 SER A O 1
ATOM 618 N N . ASN A 1 82 ? -6.470 10.317 12.687 1.00 96.06 82 ASN A N 1
ATOM 619 C CA . ASN A 1 82 ? -5.422 10.991 11.932 1.00 96.06 82 ASN A CA 1
ATOM 620 C C . ASN A 1 82 ? -5.994 11.650 10.669 1.00 96.06 82 ASN A C 1
ATOM 622 O O . ASN A 1 82 ? -6.387 10.974 9.718 1.00 96.06 82 ASN A O 1
ATOM 626 N N . LYS A 1 83 ? -6.001 12.989 10.642 1.00 93.62 83 LYS A N 1
ATOM 627 C CA . LYS A 1 83 ? -6.421 13.807 9.485 1.00 93.62 83 LYS A CA 1
ATOM 628 C C . LYS A 1 83 ? -5.252 14.310 8.627 1.00 93.62 83 LYS A C 1
ATOM 630 O O . LYS A 1 83 ? -5.468 14.990 7.631 1.00 93.62 83 LYS A O 1
ATOM 635 N N . GLY A 1 84 ? -4.015 13.991 9.008 1.00 94.75 84 GLY A N 1
ATOM 636 C CA . GLY A 1 84 ? -2.804 14.423 8.319 1.00 94.75 84 GLY A CA 1
ATOM 637 C C . GLY A 1 84 ? -2.436 13.555 7.113 1.00 94.75 84 GLY A C 1
ATOM 638 O O . GLY A 1 84 ? -3.109 12.575 6.782 1.00 94.75 84 GLY A O 1
ATOM 639 N N . LYS A 1 85 ? -1.324 13.925 6.463 1.00 91.81 85 LYS A N 1
ATOM 640 C CA . LYS A 1 85 ? -0.727 13.185 5.336 1.00 91.81 85 LYS A CA 1
ATOM 641 C C . LYS A 1 85 ? 0.234 12.076 5.771 1.00 91.81 85 LYS A C 1
ATOM 643 O O . LYS A 1 85 ? 0.494 11.181 4.973 1.00 91.81 85 LYS A O 1
ATOM 648 N N . THR A 1 86 ? 0.756 12.132 6.994 1.00 94.38 86 THR A N 1
ATOM 649 C CA . THR A 1 86 ? 1.706 11.146 7.527 1.00 94.38 86 THR A CA 1
ATOM 650 C C . THR A 1 86 ? 0.950 9.949 8.106 1.00 94.38 86 THR A C 1
ATOM 652 O O . THR A 1 86 ? 0.065 10.177 8.935 1.00 94.38 86 THR A O 1
ATOM 655 N N . PRO A 1 87 ? 1.256 8.708 7.694 1.00 96.56 87 PRO A N 1
ATOM 656 C CA . PRO A 1 87 ? 0.606 7.516 8.233 1.00 96.56 87 PRO A CA 1
ATOM 657 C C . PRO A 1 87 ? 0.989 7.243 9.686 1.00 96.56 87 PRO A C 1
ATOM 659 O O . PRO A 1 87 ? 2.102 7.550 10.114 1.00 96.56 87 PRO A O 1
ATOM 662 N N . ASP A 1 88 ? 0.072 6.615 10.421 1.00 96.75 88 ASP A N 1
ATOM 663 C CA . ASP A 1 88 ? 0.306 6.146 11.790 1.00 96.75 88 ASP A CA 1
ATOM 664 C C . ASP A 1 88 ? 1.222 4.920 11.811 1.00 96.75 88 ASP A C 1
ATOM 666 O O . ASP A 1 88 ? 2.010 4.763 12.739 1.00 96.75 88 ASP A O 1
ATOM 670 N N . MET A 1 89 ? 1.158 4.072 10.778 1.00 96.62 89 MET A N 1
ATOM 671 C CA . MET A 1 89 ? 2.048 2.924 10.598 1.00 96.62 89 MET A CA 1
ATOM 672 C C . MET A 1 89 ? 2.445 2.752 9.136 1.00 96.62 89 MET A C 1
ATOM 674 O O . MET A 1 89 ? 1.652 2.971 8.222 1.00 96.62 89 MET A O 1
ATOM 678 N N . THR A 1 90 ? 3.678 2.288 8.924 1.00 96.88 90 T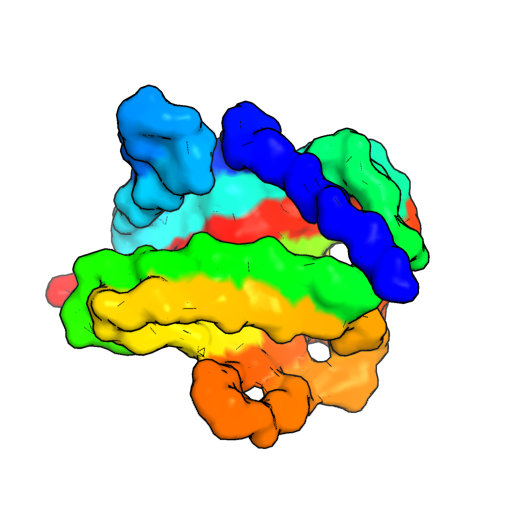HR A N 1
ATOM 679 C CA . THR A 1 90 ? 4.158 1.881 7.600 1.00 96.88 90 THR A CA 1
ATOM 680 C C . THR A 1 90 ? 4.737 0.476 7.636 1.00 96.88 90 THR A C 1
ATOM 682 O O . THR A 1 90 ? 5.475 0.110 8.553 1.00 96.88 90 THR A O 1
ATOM 685 N N . VAL A 1 91 ? 4.438 -0.298 6.599 1.00 96.25 91 VAL A N 1
ATOM 686 C CA . VAL A 1 91 ? 5.050 -1.594 6.325 1.00 96.25 91 VAL A CA 1
ATOM 687 C C . VAL A 1 91 ? 5.775 -1.499 4.992 1.00 96.25 91 VAL A C 1
ATOM 689 O O . VAL A 1 91 ? 5.182 -1.226 3.958 1.00 96.25 91 VAL A O 1
ATOM 692 N N . THR A 1 92 ? 7.085 -1.707 5.007 1.00 95.00 92 THR A N 1
ATOM 693 C CA . THR A 1 92 ? 7.935 -1.633 3.818 1.00 95.00 92 THR A CA 1
ATOM 694 C C . THR A 1 92 ? 8.216 -3.029 3.289 1.00 95.00 92 THR A C 1
ATOM 696 O O . THR A 1 92 ? 8.719 -3.871 4.034 1.00 95.00 92 THR A O 1
ATOM 699 N N . ILE A 1 93 ? 7.955 -3.266 2.004 1.00 93.62 93 ILE A N 1
ATOM 700 C CA . ILE A 1 93 ? 8.181 -4.553 1.339 1.00 93.62 93 ILE A CA 1
ATOM 701 C C . ILE A 1 93 ? 9.010 -4.329 0.072 1.00 93.62 93 ILE A C 1
ATOM 703 O O . ILE A 1 93 ? 8.704 -3.459 -0.739 1.00 93.62 93 ILE A O 1
ATOM 707 N N . GLY A 1 94 ? 10.089 -5.095 -0.098 1.00 91.56 94 GLY A N 1
ATOM 708 C CA . GLY A 1 94 ? 10.884 -5.062 -1.329 1.00 91.56 94 GLY A CA 1
ATOM 709 C C . GLY A 1 94 ? 10.169 -5.737 -2.505 1.00 91.56 94 GLY A C 1
ATOM 710 O O . GLY A 1 94 ? 9.471 -6.730 -2.317 1.00 91.56 94 GLY A O 1
ATOM 711 N N . THR A 1 95 ? 10.399 -5.238 -3.716 1.00 91.50 95 THR A N 1
ATOM 712 C CA . THR A 1 95 ? 9.914 -5.797 -4.987 1.00 91.50 95 THR A CA 1
ATOM 713 C C . THR A 1 95 ? 11.065 -5.880 -5.989 1.00 91.50 95 THR A C 1
ATOM 715 O O . THR A 1 95 ? 11.891 -4.965 -6.073 1.00 91.50 95 THR A O 1
ATOM 718 N N . LEU A 1 96 ? 11.141 -6.985 -6.732 1.00 93.06 96 LEU A N 1
ATOM 719 C CA . LEU A 1 96 ? 12.167 -7.198 -7.757 1.00 93.06 96 LEU A CA 1
ATOM 720 C C . LEU A 1 96 ? 11.748 -6.570 -9.092 1.00 93.06 96 LEU A C 1
ATOM 722 O O . LEU A 1 96 ? 10.554 -6.552 -9.394 1.00 93.06 96 LEU A O 1
ATOM 726 N N . PRO A 1 97 ? 12.704 -6.072 -9.894 1.00 94.38 97 PRO A N 1
ATOM 727 C CA . PRO A 1 97 ? 12.410 -5.505 -11.206 1.00 94.38 97 PRO A CA 1
ATOM 728 C C . PRO A 1 97 ? 11.810 -6.565 -12.132 1.00 94.38 97 PRO A C 1
ATOM 730 O O . PRO A 1 97 ? 12.283 -7.697 -12.171 1.00 94.38 97 PRO A O 1
ATOM 733 N N . LYS A 1 98 ? 10.765 -6.191 -12.877 1.00 94.81 98 LYS A N 1
ATOM 734 C CA . LYS A 1 98 ? 10.117 -6.992 -13.935 1.00 94.81 98 LYS A CA 1
ATOM 735 C C . LYS A 1 98 ? 9.541 -8.348 -13.503 1.00 94.81 98 LYS A C 1
ATOM 737 O O . LYS A 1 98 ? 9.152 -9.144 -14.355 1.00 94.81 98 LYS A O 1
ATOM 742 N N . VAL A 1 99 ? 9.420 -8.607 -12.200 1.00 92.94 99 VAL A N 1
ATOM 743 C CA . VAL A 1 99 ? 8.848 -9.851 -11.662 1.00 92.94 99 VAL A CA 1
ATOM 744 C C . VAL A 1 99 ? 7.480 -9.572 -11.048 1.00 92.94 99 VAL A C 1
ATOM 746 O O . VAL A 1 99 ? 7.365 -8.843 -10.058 1.00 92.94 99 VAL A O 1
ATOM 749 N N . LYS A 1 100 ? 6.431 -10.190 -11.607 1.00 93.00 100 LYS A N 1
ATOM 750 C CA . LYS A 1 100 ? 5.100 -10.195 -10.984 1.00 93.00 100 LYS A CA 1
ATOM 751 C C . LYS A 1 100 ? 5.192 -10.910 -9.641 1.00 93.00 100 LYS A C 1
ATOM 753 O O . LYS A 1 100 ? 5.609 -12.063 -9.579 1.00 93.00 100 LYS A O 1
ATOM 758 N N . THR A 1 101 ? 4.810 -10.219 -8.577 1.00 91.50 101 THR A N 1
ATOM 759 C CA . THR A 1 101 ? 4.969 -10.706 -7.209 1.00 91.50 101 THR A CA 1
ATOM 760 C C . THR A 1 101 ? 3.658 -10.554 -6.454 1.00 91.50 101 THR A C 1
ATOM 762 O O . THR A 1 101 ? 3.088 -9.466 -6.414 1.00 91.50 101 THR A O 1
ATOM 765 N N . ARG A 1 102 ? 3.207 -11.629 -5.804 1.00 92.56 102 ARG A N 1
ATOM 766 C CA . ARG A 1 102 ? 2.117 -11.568 -4.828 1.00 92.56 102 ARG A CA 1
ATOM 767 C C . ARG A 1 102 ? 2.679 -11.244 -3.450 1.00 92.56 102 ARG A C 1
ATOM 769 O O . ARG A 1 102 ? 3.407 -12.043 -2.864 1.00 92.56 102 ARG A O 1
ATOM 776 N N . LEU A 1 103 ? 2.336 -10.077 -2.926 1.00 91.69 103 LEU A N 1
ATOM 777 C CA . LEU A 1 103 ? 2.659 -9.661 -1.568 1.00 91.69 103 LEU A CA 1
ATOM 778 C C . LEU A 1 103 ? 1.532 -10.086 -0.632 1.00 91.69 103 LEU A C 1
ATOM 780 O O . LEU A 1 103 ? 0.368 -9.826 -0.914 1.00 91.69 103 LEU A O 1
ATOM 784 N N . ALA A 1 104 ? 1.883 -10.706 0.493 1.00 91.62 104 ALA A N 1
ATOM 785 C CA . ALA A 1 104 ? 0.938 -11.071 1.543 1.00 91.62 104 ALA A CA 1
ATOM 786 C C . ALA A 1 104 ? 1.415 -10.520 2.893 1.00 91.62 104 ALA A C 1
ATOM 788 O O . ALA A 1 104 ? 2.473 -10.901 3.412 1.00 91.62 104 ALA A O 1
ATOM 789 N N . LEU A 1 105 ? 0.632 -9.613 3.467 1.00 92.50 105 LEU A N 1
ATOM 790 C CA . LEU A 1 105 ? 0.854 -9.055 4.793 1.00 92.50 105 LEU A CA 1
ATOM 791 C C . LEU A 1 105 ? -0.129 -9.702 5.777 1.00 92.50 105 LEU A C 1
ATOM 793 O O . LEU A 1 105 ? -1.325 -9.448 5.656 1.00 92.50 105 LEU A O 1
ATOM 797 N N . PRO A 1 106 ? 0.338 -10.517 6.742 1.00 92.56 106 PRO A N 1
ATOM 798 C CA . PRO A 1 106 ? -0.522 -10.953 7.840 1.00 92.56 106 PRO A CA 1
ATOM 799 C C . PRO A 1 106 ? -0.976 -9.728 8.638 1.00 92.56 106 PRO A C 1
ATOM 801 O O . PRO A 1 106 ? -0.134 -8.981 9.133 1.00 92.56 106 PRO A O 1
ATOM 804 N N . LEU A 1 107 ? -2.284 -9.512 8.773 1.00 92.75 107 LEU A N 1
ATOM 805 C CA . LEU A 1 107 ? -2.826 -8.324 9.441 1.00 92.75 107 LEU A CA 1
ATOM 806 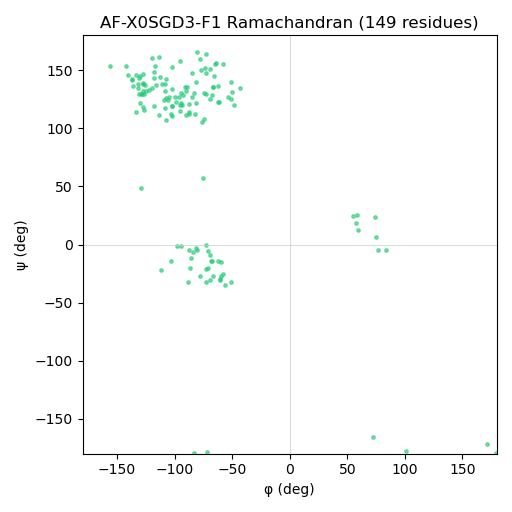C C . LEU A 1 107 ? -2.507 -8.297 10.942 1.00 92.75 107 LEU A C 1
ATOM 808 O O . LEU A 1 107 ? -2.323 -7.223 11.508 1.00 92.75 107 LEU A O 1
ATOM 812 N N . GLN A 1 108 ? -2.315 -9.464 11.563 1.00 91.75 108 GLN A N 1
ATOM 813 C CA . GLN A 1 108 ? -1.816 -9.571 12.940 1.00 91.75 108 GLN A CA 1
ATOM 814 C C . GLN A 1 108 ? -0.446 -8.903 13.144 1.00 91.75 108 GLN A C 1
ATOM 816 O O . GLN A 1 108 ? -0.151 -8.449 14.240 1.00 91.75 108 GLN A O 1
ATOM 821 N N . ALA A 1 109 ? 0.374 -8.767 12.095 1.00 91.75 109 ALA A N 1
ATOM 822 C CA . ALA A 1 109 ? 1.676 -8.111 12.199 1.00 91.75 109 ALA A CA 1
ATOM 823 C C . ALA A 1 109 ? 1.590 -6.602 12.490 1.00 91.75 109 ALA A C 1
ATOM 825 O O . ALA A 1 109 ? 2.589 -5.984 12.857 1.00 91.75 109 ALA A O 1
ATOM 826 N N . LEU A 1 110 ? 0.406 -5.999 12.338 1.00 92.44 110 LEU A N 1
ATOM 827 C CA . LEU A 1 110 ? 0.156 -4.603 12.700 1.00 92.44 110 LEU A CA 1
ATOM 828 C C . LEU A 1 110 ? 0.104 -4.390 14.230 1.00 92.44 110 LEU A C 1
ATOM 830 O O . LEU A 1 110 ? -0.032 -3.261 14.702 1.00 92.44 110 LEU A O 1
ATOM 834 N N . ASP A 1 111 ? 0.284 -5.458 15.017 1.00 91.44 111 ASP A N 1
ATOM 835 C CA . ASP A 1 111 ? 0.537 -5.413 16.459 1.00 91.44 111 ASP A CA 1
ATOM 836 C C . ASP A 1 111 ? 1.916 -4.838 16.842 1.00 91.44 111 ASP A C 1
ATOM 838 O O . ASP A 1 111 ? 2.180 -4.581 18.021 1.00 91.44 111 ASP A O 1
ATOM 842 N N . SER A 1 112 ? 2.786 -4.630 15.846 1.00 87.62 112 SER A N 1
ATOM 843 C CA . SER A 1 112 ? 4.148 -4.117 15.982 1.00 87.62 112 SER A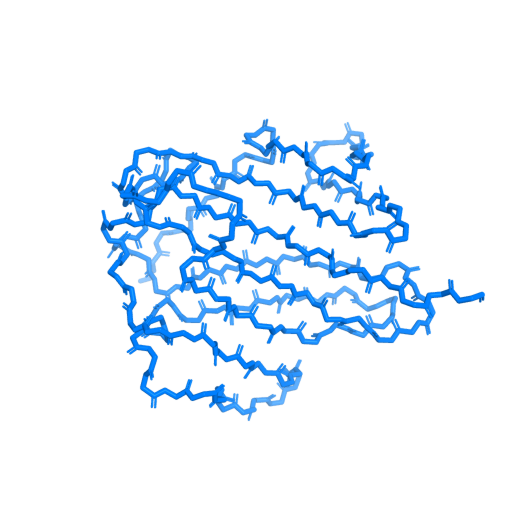 CA 1
ATOM 844 C C . SER A 1 112 ? 5.042 -4.904 16.956 1.00 87.62 112 SER A C 1
ATOM 846 O O . SER A 1 112 ? 6.028 -4.362 17.463 1.00 87.62 112 SER A O 1
ATOM 848 N N . GLN A 1 113 ? 4.764 -6.187 17.202 1.00 89.44 113 GLN A N 1
ATOM 849 C CA . GLN A 1 113 ? 5.642 -7.026 18.033 1.00 89.44 113 GLN A CA 1
ATOM 850 C C . GLN A 1 113 ? 6.970 -7.350 17.334 1.00 89.44 113 GLN A C 1
ATOM 852 O O . GLN A 1 113 ? 7.959 -7.682 17.984 1.00 89.44 113 GLN A O 1
ATOM 857 N N . HIS A 1 114 ? 7.015 -7.220 16.004 1.00 87.25 114 HIS A N 1
ATOM 858 C CA . HIS A 1 114 ? 8.194 -7.508 15.197 1.00 87.25 114 HIS A CA 1
ATOM 859 C C . HIS A 1 114 ? 8.503 -6.357 14.240 1.00 87.25 114 HIS A C 1
ATOM 861 O O . HIS A 1 114 ? 7.713 -6.033 13.356 1.00 87.25 114 HIS A O 1
ATOM 867 N N . VAL A 1 115 ? 9.708 -5.793 14.350 1.00 86.75 115 VAL A N 1
ATOM 868 C CA . VAL A 1 115 ? 10.210 -4.788 13.393 1.00 86.75 115 VAL A CA 1
ATOM 869 C C . VAL A 1 115 ? 10.486 -5.416 12.023 1.00 86.75 115 VAL A C 1
ATOM 871 O O . VAL A 1 115 ? 10.349 -4.760 10.992 1.00 86.75 115 VAL A O 1
ATOM 874 N N . PHE A 1 116 ? 10.856 -6.698 11.988 1.00 89.44 116 PHE A N 1
ATOM 875 C CA . PHE A 1 116 ? 11.054 -7.457 10.756 1.00 89.44 116 PHE A CA 1
ATOM 876 C C . PHE A 1 116 ? 10.227 -8.730 10.793 1.00 89.44 116 PHE A C 1
ATOM 878 O O . PHE A 1 116 ? 10.329 -9.506 11.741 1.00 89.44 116 PHE A O 1
ATOM 885 N N . LEU A 1 117 ? 9.453 -8.969 9.737 1.00 87.44 117 LEU A N 1
ATOM 886 C CA . LEU A 1 117 ? 8.745 -10.236 9.602 1.00 87.44 11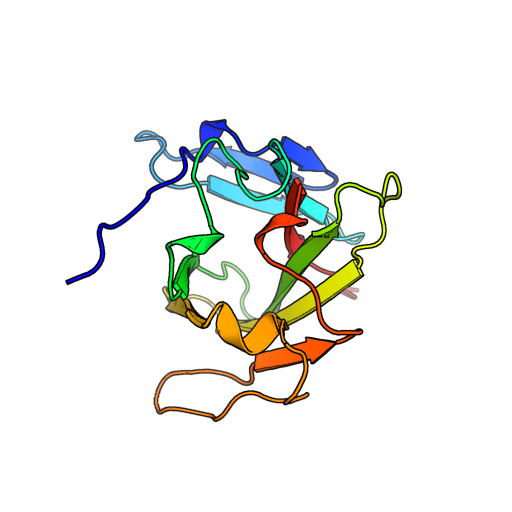7 LEU A CA 1
ATOM 887 C C . LEU A 1 117 ? 9.698 -11.347 9.144 1.00 87.44 117 LEU A C 1
ATOM 889 O O . LEU A 1 117 ? 10.660 -11.059 8.416 1.00 87.44 117 LEU A O 1
ATOM 893 N N . PRO A 1 118 ? 9.433 -12.610 9.535 1.00 84.44 118 PRO A N 1
ATOM 894 C CA . PRO A 1 118 ? 10.209 -13.752 9.078 1.00 84.44 118 PRO A CA 1
ATOM 895 C C . PRO A 1 118 ? 10.334 -13.782 7.555 1.00 84.44 118 PRO A C 1
ATOM 897 O O . PRO A 1 118 ? 9.383 -13.505 6.819 1.00 84.44 118 PRO A O 1
ATOM 900 N N . ARG A 1 119 ? 11.528 -14.137 7.077 1.00 80.38 119 ARG A N 1
ATOM 901 C CA . ARG A 1 119 ? 11.754 -14.389 5.655 1.00 80.38 119 ARG A CA 1
ATOM 902 C C . ARG A 1 119 ? 11.294 -15.804 5.349 1.00 80.38 119 ARG A C 1
ATOM 904 O O . ARG A 1 119 ? 11.815 -16.754 5.922 1.00 80.38 119 ARG A O 1
ATOM 911 N N . THR A 1 120 ? 10.351 -15.937 4.432 1.00 75.62 120 THR A N 1
ATOM 912 C CA . THR A 1 120 ? 10.019 -17.214 3.803 1.00 75.62 120 THR A CA 1
ATOM 913 C C . THR A 1 120 ? 10.650 -17.262 2.408 1.00 75.62 120 THR A C 1
ATOM 915 O O . THR A 1 120 ? 10.880 -16.201 1.814 1.00 75.62 120 THR A O 1
ATOM 918 N N . PRO A 1 121 ? 10.962 -18.452 1.861 1.00 74.69 121 PRO A N 1
ATOM 919 C CA . PRO A 1 121 ? 11.423 -18.569 0.480 1.00 74.69 121 PRO A CA 1
ATOM 920 C C . PRO A 1 121 ? 10.487 -17.819 -0.479 1.00 74.69 121 PRO A C 1
ATOM 922 O O . PRO A 1 121 ? 9.268 -17.940 -0.381 1.00 74.69 121 PRO A O 1
ATOM 925 N N . GLY A 1 122 ? 11.053 -16.996 -1.365 1.00 71.69 122 GLY A N 1
ATOM 926 C CA . GLY A 1 122 ? 10.288 -16.163 -2.304 1.00 71.69 122 GLY A CA 1
ATOM 927 C C . GLY A 1 122 ? 9.778 -14.824 -1.750 1.00 71.69 122 GLY A C 1
ATOM 928 O O . GLY A 1 122 ? 9.257 -14.022 -2.520 1.00 71.69 122 GLY A O 1
ATOM 929 N N . ARG A 1 123 ? 9.962 -14.525 -0.455 1.00 74.44 123 ARG A N 1
ATOM 930 C CA . ARG A 1 123 ? 9.578 -13.239 0.149 1.00 74.44 123 ARG A CA 1
ATOM 931 C C . ARG A 1 123 ? 10.800 -12.363 0.434 1.00 74.44 123 ARG A C 1
ATOM 933 O O . ARG A 1 123 ? 11.703 -12.743 1.180 1.00 74.44 123 ARG A O 1
ATOM 940 N N . LEU A 1 124 ? 10.800 -11.1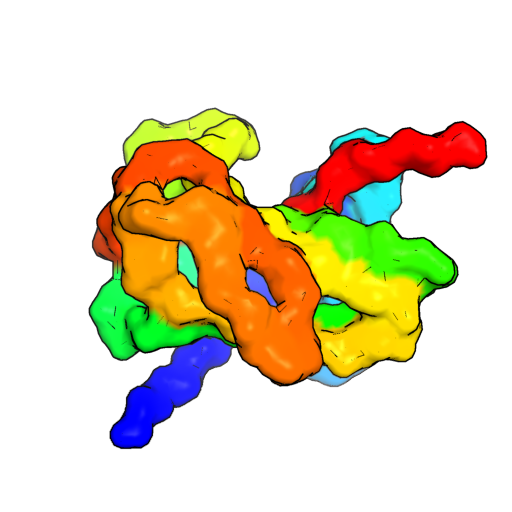46 -0.111 1.00 81.06 124 LEU A N 1
ATOM 941 C CA . LEU A 1 124 ? 11.792 -10.125 0.233 1.00 81.06 124 LEU A CA 1
ATOM 942 C C . LEU A 1 124 ? 11.557 -9.552 1.641 1.00 81.06 124 LEU A C 1
ATOM 944 O O . LEU A 1 124 ? 10.486 -9.692 2.234 1.00 81.06 124 LEU A O 1
ATOM 948 N N . LYS A 1 125 ? 12.576 -8.874 2.185 1.00 85.62 125 LYS A N 1
ATOM 949 C CA . LYS A 1 125 ? 12.531 -8.272 3.527 1.00 85.62 125 LYS A CA 1
ATOM 950 C C . LYS A 1 125 ? 11.273 -7.406 3.695 1.00 85.62 125 LYS A C 1
ATOM 952 O O . LYS A 1 125 ? 11.054 -6.479 2.919 1.00 85.62 125 LYS A O 1
ATOM 957 N N . THR A 1 126 ? 10.488 -7.704 4.732 1.00 89.44 126 THR A N 1
ATOM 958 C CA . THR A 1 126 ? 9.355 -6.885 5.179 1.00 89.44 126 THR A CA 1
ATOM 959 C C . THR A 1 126 ? 9.708 -6.231 6.511 1.00 89.44 126 THR A C 1
ATOM 961 O O . THR A 1 126 ? 10.098 -6.930 7.447 1.00 89.44 126 THR A O 1
ATOM 964 N N . GLY A 1 127 ? 9.616 -4.906 6.582 1.00 91.12 127 GLY A N 1
ATOM 965 C CA . GLY A 1 127 ? 9.860 -4.132 7.800 1.00 91.12 127 GLY A CA 1
ATOM 966 C C . GLY A 1 127 ? 8.614 -3.380 8.242 1.00 91.12 127 GLY A C 1
ATOM 967 O O . GLY A 1 127 ? 7.885 -2.880 7.393 1.00 91.12 127 GLY A O 1
ATOM 968 N N . ILE A 1 128 ? 8.392 -3.285 9.547 1.00 92.69 128 ILE A N 1
ATOM 969 C CA . ILE A 1 128 ? 7.270 -2.571 10.164 1.00 92.69 128 ILE A CA 1
ATOM 970 C C . ILE A 1 128 ? 7.836 -1.420 10.987 1.00 92.69 128 ILE A C 1
ATOM 972 O O . ILE A 1 128 ? 8.856 -1.573 11.663 1.00 92.69 128 ILE A O 1
ATOM 976 N N . ARG A 1 129 ? 7.201 -0.252 10.903 1.00 89.56 129 ARG A N 1
ATOM 977 C CA . ARG A 1 129 ? 7.598 0.947 11.641 1.00 89.56 129 ARG A CA 1
ATOM 978 C C . ARG A 1 129 ? 6.373 1.633 12.236 1.00 89.56 129 ARG A C 1
ATOM 980 O O . ARG A 1 129 ? 5.415 1.868 11.500 1.00 89.56 129 ARG A O 1
ATOM 987 N N . ALA A 1 130 ? 6.525 2.058 13.495 1.00 88.00 130 ALA A N 1
ATOM 988 C CA . ALA A 1 130 ? 5.570 2.743 14.383 1.00 88.00 130 ALA A CA 1
ATOM 989 C C . ALA A 1 130 ? 4.899 1.820 15.414 1.00 88.00 130 ALA A C 1
ATOM 991 O O . ALA A 1 130 ? 5.276 0.663 15.530 1.00 88.00 130 ALA A O 1
ATOM 992 N N . ASN A 1 131 ? 3.982 2.372 16.214 1.00 89.12 131 ASN A N 1
ATOM 993 C CA . ASN A 1 131 ? 3.292 1.668 17.299 1.00 89.12 131 ASN A CA 1
ATOM 994 C C . ASN A 1 131 ? 2.179 0.763 16.767 1.00 89.12 131 ASN A C 1
ATOM 996 O O . ASN A 1 131 ? 1.655 1.014 15.686 1.00 89.12 131 ASN A O 1
ATOM 1000 N N . LYS A 1 132 ? 1.766 -0.224 17.574 1.00 92.31 132 LYS A N 1
ATOM 1001 C CA . LYS A 1 132 ? 0.580 -1.061 17.332 1.00 92.31 132 LYS A CA 1
ATOM 1002 C C . LYS A 1 132 ? -0.615 -0.229 16.858 1.00 92.31 132 LYS A C 1
ATOM 1004 O O . LYS A 1 132 ? -0.962 0.769 17.492 1.00 92.31 132 LYS A O 1
ATOM 1009 N N . ILE A 1 133 ? -1.299 -0.721 15.829 1.00 92.75 133 ILE A N 1
ATOM 1010 C CA . ILE A 1 133 ? -2.599 -0.204 15.397 1.00 92.75 133 ILE A CA 1
ATOM 1011 C C . ILE A 1 133 ? -3.679 -1.280 15.523 1.00 92.75 133 ILE A C 1
ATOM 1013 O O . ILE A 1 133 ? -3.411 -2.473 15.400 1.00 92.75 133 ILE A O 1
ATOM 1017 N N . ASP A 1 134 ? -4.905 -0.847 15.803 1.00 93.00 134 ASP A N 1
ATOM 1018 C CA . ASP A 1 134 ? -6.088 -1.709 15.809 1.00 93.00 134 ASP A CA 1
ATOM 1019 C C . ASP A 1 134 ? -6.756 -1.653 14.431 1.00 93.00 134 ASP A C 1
ATOM 1021 O O . ASP A 1 134 ? -7.044 -0.567 13.928 1.00 93.00 134 ASP A O 1
ATOM 1025 N N . LEU A 1 135 ? -7.027 -2.819 13.838 1.00 93.25 135 LEU A N 1
ATOM 1026 C CA . LEU A 1 135 ? -7.698 -2.941 12.542 1.00 93.25 135 LEU A CA 1
ATOM 1027 C C . LEU A 1 135 ? -9.055 -2.236 12.521 1.00 93.25 135 LEU A C 1
ATOM 1029 O O . LEU A 1 135 ? -9.412 -1.657 11.500 1.00 93.25 135 LEU A O 1
ATOM 1033 N N . THR A 1 136 ? -9.790 -2.242 13.637 1.00 94.81 136 THR A N 1
ATOM 1034 C CA . THR A 1 136 ? -11.117 -1.607 13.739 1.00 94.81 136 THR A CA 1
ATOM 1035 C C . THR A 1 136 ? -11.064 -0.082 13.656 1.00 94.81 136 THR A C 1
ATOM 1037 O O . THR A 1 136 ? -12.082 0.568 13.434 1.00 94.81 136 THR A O 1
ATOM 1040 N N . ARG A 1 137 ? -9.869 0.492 13.803 1.00 95.50 137 ARG A N 1
ATOM 1041 C CA . ARG A 1 137 ? -9.622 1.933 13.837 1.00 95.50 137 ARG A CA 1
ATOM 1042 C C . ARG A 1 137 ? -9.036 2.464 12.529 1.00 95.50 137 ARG A C 1
ATOM 1044 O O . ARG A 1 137 ? -9.049 3.665 12.275 1.00 95.50 137 ARG A O 1
ATOM 1051 N N . ILE A 1 138 ? -8.549 1.589 11.651 1.00 95.94 138 ILE A N 1
ATOM 1052 C CA . ILE A 1 138 ? -7.960 2.015 10.378 1.00 95.94 138 ILE A CA 1
ATOM 1053 C C . ILE A 1 138 ? -9.062 2.561 9.464 1.00 95.94 138 ILE A C 1
ATOM 1055 O O . ILE A 1 138 ? -10.047 1.879 9.195 1.00 95.94 138 ILE A O 1
ATOM 1059 N N . SER A 1 139 ? -8.879 3.787 8.977 1.00 95.94 139 SER A N 1
ATOM 1060 C CA . SER A 1 139 ? -9.814 4.466 8.064 1.00 95.94 139 SER A CA 1
ATOM 1061 C C . SER A 1 139 ? -9.243 4.659 6.662 1.00 95.94 139 SER A C 1
ATOM 1063 O O . SER A 1 139 ? -9.993 4.821 5.700 1.00 95.94 139 SER A O 1
ATOM 1065 N N . ARG A 1 140 ? -7.910 4.638 6.526 1.00 96.44 140 ARG A N 1
ATOM 1066 C CA . ARG A 1 140 ? -7.235 4.766 5.233 1.00 96.44 140 ARG A CA 1
ATOM 1067 C C . ARG A 1 140 ? -6.092 3.775 5.127 1.00 96.44 140 ARG A C 1
ATOM 1069 O O . ARG A 1 140 ? -5.350 3.550 6.086 1.00 96.44 140 ARG A O 1
ATOM 1076 N N . PHE A 1 141 ? -5.949 3.226 3.935 1.00 96.69 141 PHE A N 1
ATOM 1077 C CA . PHE A 1 141 ? -4.859 2.359 3.530 1.00 96.69 141 PHE A CA 1
ATOM 1078 C C . PHE A 1 141 ? -4.224 2.938 2.269 1.00 96.69 141 PHE A C 1
ATOM 1080 O O . PHE A 1 141 ? -4.930 3.379 1.370 1.00 96.69 141 PHE A O 1
ATOM 1087 N N . GLY A 1 142 ? -2.900 2.940 2.193 1.00 96.00 142 GLY A N 1
ATOM 1088 C CA . GLY A 1 142 ? -2.167 3.521 1.081 1.00 96.00 142 GLY A CA 1
ATOM 1089 C C . GLY A 1 142 ? -1.074 2.603 0.570 1.00 96.00 142 GLY A C 1
ATOM 1090 O O . GLY A 1 142 ? -0.426 1.893 1.337 1.00 96.00 142 GLY A O 1
ATOM 1091 N N . ILE A 1 143 ? -0.853 2.662 -0.734 1.00 95.94 143 ILE A N 1
ATOM 1092 C CA . ILE A 1 143 ? 0.305 2.094 -1.409 1.00 95.94 143 ILE A CA 1
ATOM 1093 C C . ILE A 1 143 ? 1.169 3.279 -1.825 1.00 95.94 143 ILE A C 1
ATOM 1095 O O . ILE A 1 143 ? 0.790 4.021 -2.729 1.00 95.94 143 ILE A O 1
ATOM 1099 N N . GLU A 1 144 ? 2.300 3.479 -1.154 1.00 95.12 144 GLU A N 1
ATOM 1100 C CA . GLU A 1 144 ? 3.185 4.618 -1.391 1.00 95.12 144 GLU A CA 1
ATOM 1101 C C . GLU A 1 144 ? 4.481 4.197 -2.093 1.00 95.12 144 GLU A C 1
ATOM 1103 O O . GLU A 1 144 ? 5.125 3.192 -1.761 1.00 95.12 144 GLU A O 1
ATOM 1108 N N . ILE A 1 145 ? 4.872 5.026 -3.055 1.00 92.31 145 ILE A N 1
ATOM 1109 C CA . ILE A 1 145 ? 6.181 5.048 -3.689 1.00 92.31 145 ILE A CA 1
ATOM 1110 C C . ILE A 1 145 ? 6.947 6.212 -3.072 1.00 92.31 145 ILE A C 1
ATOM 1112 O O . ILE A 1 145 ? 6.531 7.366 -3.161 1.00 92.31 145 ILE A O 1
ATOM 1116 N N . LEU A 1 146 ? 8.067 5.901 -2.422 1.00 88.38 146 LEU A N 1
ATOM 1117 C CA . LEU A 1 146 ? 8.928 6.919 -1.828 1.00 88.38 146 LEU A CA 1
ATOM 1118 C C . LEU A 1 146 ? 9.538 7.836 -2.895 1.00 88.38 146 LEU A C 1
ATOM 1120 O O . LEU A 1 146 ? 9.747 7.383 -4.024 1.00 88.38 146 LEU A O 1
ATOM 1124 N N . PRO A 1 147 ? 9.935 9.066 -2.512 1.00 86.94 147 PRO A N 1
ATOM 1125 C CA . PRO A 1 147 ? 10.814 9.880 -3.331 1.00 86.94 147 PRO A CA 1
ATOM 1126 C C . PRO A 1 147 ? 12.008 9.050 -3.797 1.00 86.94 147 PRO A C 1
ATOM 1128 O O . PRO A 1 147 ? 12.753 8.483 -2.987 1.00 86.94 147 PRO A O 1
ATOM 1131 N N . CYS A 1 148 ? 12.155 8.933 -5.110 1.00 71.62 148 CYS A N 1
ATOM 1132 C CA . CYS A 1 148 ? 13.270 8.222 -5.700 1.00 71.62 148 CYS A CA 1
ATOM 1133 C C . CYS A 1 148 ? 14.354 9.248 -6.008 1.00 71.62 148 CYS A C 1
ATOM 1135 O O . CYS A 1 148 ? 14.132 10.179 -6.777 1.00 71.62 148 CYS A O 1
ATOM 1137 N N . PHE A 1 149 ? 15.544 9.059 -5.437 1.00 53.06 149 PHE A N 1
ATOM 1138 C CA . PHE A 1 149 ? 16.738 9.816 -5.809 1.00 53.06 149 PHE A CA 1
ATOM 1139 C C . PHE A 1 149 ? 17.275 9.307 -7.156 1.00 53.06 149 PHE A C 1
ATOM 1141 O O . PHE A 1 149 ? 18.404 8.832 -7.239 1.00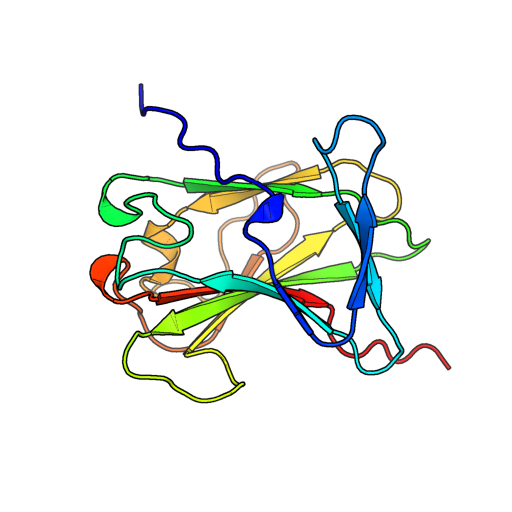 53.06 149 PHE A O 1
ATOM 1148 N N . ALA A 1 150 ? 16.452 9.333 -8.203 1.00 46.97 150 ALA A N 1
ATOM 1149 C CA . ALA A 1 150 ? 16.969 9.251 -9.558 1.00 46.97 150 ALA A CA 1
ATOM 1150 C C . ALA A 1 150 ? 17.542 10.639 -9.876 1.00 46.97 150 ALA A C 1
ATOM 1152 O O . ALA A 1 150 ? 16.792 11.608 -9.989 1.00 46.97 150 ALA A O 1
ATOM 1153 N N . ARG A 1 151 ? 18.873 10.739 -9.876 1.00 38.03 151 ARG A N 1
ATOM 1154 C CA . ARG A 1 151 ? 19.582 11.836 -10.538 1.00 38.03 151 ARG A CA 1
ATOM 1155 C C . ARG A 1 151 ? 19.685 11.522 -12.019 1.00 38.03 151 ARG A C 1
ATOM 1157 O O . ARG A 1 151 ? 19.890 10.325 -12.321 1.00 38.03 151 ARG A O 1
#

Radius of gyration: 14.98 Å; Cα contacts (8 Å, |Δi|>4): 326; chains: 1; bounding box: 36×36×39 Å

Organism: NCBI:txid412755

pLDDT: mean 89.93, std 9.21, range [38.03, 97.31]